Protein AF-A0A7J3ZLD6-F1 (afdb_monomer_lite)

Organism: NCBI:txid683846

Sequence (122 aa):
MRIEDSIKLIDEHIHRFCAVKKKWIEVTDEILDESLGVYPWEREIRQYISLGVINLDKPPGPTSHEVVAWIKKMFQVRKAGHGGTLEPAFTKHERSCFVKAGGEILRLLECYLSHWRRQQAL

Structure (mmCIF, N/CA/C/O backbone):
data_AF-A0A7J3ZLD6-F1
#
_entry.id   AF-A0A7J3ZLD6-F1
#
loop_
_atom_site.group_PDB
_atom_site.id
_atom_site.type_symbol
_atom_site.label_atom_id
_atom_site.label_alt_id
_atom_site.label_comp_id
_atom_site.label_asym_id
_atom_site.label_entity_id
_atom_site.label_seq_id
_atom_site.pdbx_PDB_ins_code
_atom_site.Cartn_x
_atom_site.Cartn_y
_atom_site.Cartn_z
_atom_site.occupancy
_atom_site.B_iso_or_equiv
_atom_site.auth_seq_id
_atom_site.auth_comp_id
_atom_site.auth_asym_id
_atom_site.auth_atom_id
_atom_site.pdbx_PDB_model_num
ATOM 1 N N . MET A 1 1 ? 8.259 -6.477 -19.134 1.00 75.75 1 MET A N 1
ATOM 2 C CA . MET A 1 1 ? 8.062 -5.177 -18.443 1.00 75.75 1 MET A CA 1
ATOM 3 C C . MET A 1 1 ? 9.312 -4.332 -18.633 1.00 75.75 1 MET A C 1
ATOM 5 O O . MET A 1 1 ? 10.387 -4.807 -18.297 1.00 75.75 1 MET A O 1
ATOM 9 N N . ARG A 1 2 ? 9.196 -3.118 -19.175 1.00 81.00 2 ARG A N 1
ATOM 10 C CA . ARG A 1 2 ? 10.334 -2.217 -19.405 1.00 81.00 2 ARG A CA 1
ATOM 11 C C . ARG A 1 2 ? 10.645 -1.356 -18.176 1.00 81.00 2 ARG A C 1
ATOM 13 O O . ARG A 1 2 ? 9.737 -0.933 -17.451 1.00 81.00 2 ARG A O 1
ATOM 20 N N . ILE A 1 3 ? 11.930 -1.089 -17.940 1.00 81.81 3 ILE A N 1
ATOM 21 C CA . ILE A 1 3 ? 12.396 -0.308 -16.782 1.00 81.81 3 ILE A CA 1
ATOM 22 C C . ILE A 1 3 ? 11.968 1.157 -16.920 1.00 81.81 3 ILE A C 1
ATOM 24 O O . ILE A 1 3 ? 11.542 1.775 -15.943 1.00 81.81 3 ILE A O 1
ATOM 28 N N . GLU A 1 4 ? 12.010 1.700 -18.134 1.00 84.62 4 GLU A N 1
ATOM 29 C CA . GLU A 1 4 ? 11.716 3.104 -18.421 1.00 84.62 4 GLU A CA 1
ATOM 30 C C . GLU A 1 4 ? 10.264 3.465 -18.081 1.00 84.62 4 GLU A C 1
ATOM 32 O O . GLU A 1 4 ? 10.003 4.509 -17.481 1.00 84.62 4 GLU A O 1
ATOM 37 N N . ASP A 1 5 ? 9.327 2.563 -18.375 1.00 85.31 5 ASP A N 1
ATOM 38 C CA . ASP A 1 5 ? 7.912 2.718 -18.024 1.00 85.31 5 ASP A CA 1
ATOM 39 C C . ASP A 1 5 ? 7.710 2.753 -16.501 1.00 85.31 5 ASP A C 1
ATOM 41 O O . ASP A 1 5 ? 6.911 3.533 -15.976 1.00 85.31 5 ASP A O 1
ATOM 45 N N . SER A 1 6 ? 8.468 1.927 -15.775 1.00 82.62 6 SER A N 1
ATOM 46 C CA . SER A 1 6 ? 8.419 1.866 -14.311 1.00 82.62 6 SER A CA 1
ATOM 47 C C . SER A 1 6 ? 8.988 3.139 -13.681 1.00 82.62 6 SER A C 1
ATOM 49 O O . SER A 1 6 ? 8.387 3.692 -12.757 1.00 82.62 6 SER A O 1
ATOM 51 N N . ILE A 1 7 ? 10.114 3.637 -14.207 1.00 87.81 7 ILE A N 1
ATOM 52 C CA . ILE A 1 7 ? 10.715 4.914 -13.798 1.00 87.81 7 ILE A CA 1
ATOM 53 C C . ILE A 1 7 ? 9.727 6.057 -14.027 1.00 87.81 7 ILE A C 1
ATOM 55 O O . ILE A 1 7 ? 9.496 6.856 -13.118 1.00 87.81 7 ILE A O 1
ATOM 59 N N . LYS A 1 8 ? 9.092 6.096 -15.203 1.00 88.31 8 LYS A N 1
ATOM 60 C CA . LYS A 1 8 ? 8.105 7.120 -15.546 1.00 88.31 8 LYS A CA 1
ATOM 61 C C . LYS A 1 8 ? 6.937 7.135 -14.561 1.00 88.31 8 LYS A C 1
ATOM 63 O O . LYS A 1 8 ? 6.588 8.205 -14.067 1.00 88.31 8 LYS A O 1
ATOM 68 N N . LEU A 1 9 ? 6.380 5.971 -14.210 1.00 86.31 9 LEU A N 1
ATOM 69 C CA . LEU A 1 9 ? 5.310 5.893 -13.209 1.00 86.31 9 LEU A CA 1
ATOM 70 C C . LEU A 1 9 ? 5.755 6.467 -11.856 1.00 86.31 9 LEU A C 1
ATOM 72 O O . LEU A 1 9 ? 5.025 7.247 -11.239 1.00 86.31 9 LEU A O 1
ATOM 76 N N . ILE A 1 10 ? 6.948 6.095 -11.381 1.00 85.56 10 ILE A N 1
ATOM 77 C CA . ILE A 1 10 ? 7.452 6.567 -10.084 1.00 85.56 10 ILE A CA 1
ATOM 78 C C . ILE A 1 10 ? 7.673 8.083 -10.119 1.00 85.56 10 ILE A C 1
ATOM 80 O O . ILE A 1 10 ? 7.262 8.783 -9.189 1.00 85.56 10 ILE A O 1
ATOM 84 N N . ASP A 1 11 ? 8.265 8.600 -11.192 1.00 88.62 11 ASP A N 1
ATOM 85 C CA . ASP A 1 11 ? 8.540 10.025 -11.344 1.00 88.62 11 ASP A CA 1
ATOM 86 C C . ASP A 1 11 ? 7.247 10.855 -11.428 1.00 88.62 11 ASP A C 1
ATOM 88 O O . ASP A 1 11 ? 7.099 11.870 -10.735 1.00 88.62 11 ASP A O 1
ATOM 92 N N . GLU A 1 12 ? 6.281 10.413 -12.233 1.00 86.69 12 GLU A N 1
ATOM 93 C CA . GLU A 1 12 ? 5.041 11.150 -12.476 1.00 86.69 12 GLU A CA 1
ATOM 94 C C . GLU A 1 12 ? 4.069 11.118 -11.300 1.00 86.69 12 GLU A C 1
ATOM 96 O O . GLU A 1 12 ? 3.318 12.080 -11.122 1.00 86.69 12 GLU A O 1
ATOM 101 N N . HIS A 1 13 ? 4.029 10.027 -10.533 1.00 82.75 13 HIS A N 1
ATOM 102 C CA . HIS A 1 13 ? 3.015 9.842 -9.491 1.00 82.75 13 HIS A CA 1
ATOM 103 C C . HIS A 1 13 ? 3.585 9.994 -8.084 1.00 82.75 13 HIS A C 1
ATOM 105 O O . HIS A 1 13 ? 2.969 10.654 -7.252 1.00 82.75 13 HIS A O 1
ATOM 111 N N . ILE A 1 14 ? 4.762 9.431 -7.801 1.00 81.06 14 ILE A N 1
ATOM 112 C CA . ILE A 1 14 ? 5.321 9.418 -6.442 1.00 81.06 14 ILE A CA 1
ATOM 113 C C . ILE A 1 14 ? 6.218 10.634 -6.221 1.00 81.06 14 ILE A C 1
ATOM 115 O O . ILE A 1 14 ? 5.983 11.424 -5.307 1.00 81.06 14 ILE A O 1
ATOM 119 N N . HIS A 1 15 ? 7.242 10.813 -7.055 1.00 84.25 15 HIS A N 1
ATOM 120 C CA . HIS A 1 15 ? 8.199 11.909 -6.897 1.00 84.25 15 HIS A CA 1
ATOM 121 C C . HIS A 1 15 ? 7.537 13.276 -7.068 1.00 84.25 15 HIS A C 1
ATOM 123 O O . HIS A 1 15 ? 7.769 14.168 -6.248 1.00 84.25 15 HIS A O 1
ATOM 129 N N . ARG A 1 16 ? 6.648 13.412 -8.063 1.00 84.50 16 ARG A N 1
ATOM 130 C CA . ARG A 1 16 ? 5.824 14.613 -8.244 1.00 84.50 16 ARG A CA 1
ATOM 131 C C . ARG A 1 16 ? 4.981 14.924 -7.008 1.00 84.50 16 ARG A C 1
ATOM 133 O O . ARG A 1 16 ? 5.025 16.053 -6.535 1.00 84.5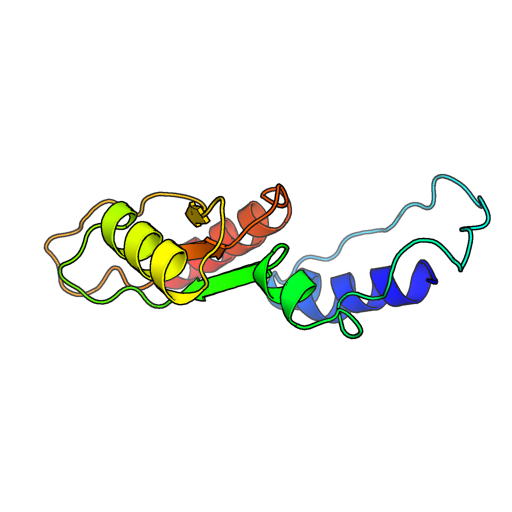0 16 ARG A O 1
ATOM 140 N N . PHE A 1 17 ? 4.253 13.940 -6.474 1.00 79.31 17 PHE A N 1
ATOM 141 C CA . PHE A 1 17 ? 3.411 14.130 -5.289 1.00 79.31 17 PHE A CA 1
ATOM 142 C C . PHE A 1 17 ? 4.232 14.551 -4.066 1.00 79.31 17 PHE A C 1
ATOM 144 O O . PHE A 1 17 ? 3.865 15.480 -3.355 1.00 79.31 17 PHE A O 1
ATOM 151 N N . CYS A 1 18 ? 5.383 13.915 -3.851 1.00 77.00 18 CYS A N 1
ATOM 152 C CA . CYS A 1 18 ? 6.255 14.231 -2.725 1.00 77.00 18 CYS A CA 1
ATOM 153 C C . CYS A 1 18 ? 7.079 15.519 -2.922 1.00 77.00 18 CYS A C 1
ATOM 155 O O . CYS A 1 18 ? 7.803 15.897 -1.999 1.00 77.00 18 CYS A O 1
ATOM 157 N N . ALA A 1 19 ? 7.006 16.164 -4.095 1.00 84.19 19 ALA A N 1
ATOM 158 C CA . ALA A 1 19 ? 7.872 17.269 -4.514 1.00 84.19 19 ALA A CA 1
ATOM 159 C C . ALA A 1 19 ? 9.376 16.949 -4.372 1.00 84.19 19 ALA A C 1
ATOM 161 O O . ALA A 1 19 ? 10.187 17.794 -3.993 1.00 84.19 19 ALA A O 1
ATOM 162 N N . VAL A 1 20 ? 9.760 15.703 -4.666 1.00 80.56 20 VAL A N 1
ATOM 163 C CA . VAL A 1 20 ? 11.148 15.230 -4.590 1.00 80.56 20 VAL A CA 1
ATOM 164 C C . VAL A 1 20 ? 11.670 14.987 -5.998 1.00 80.56 20 VAL A C 1
ATOM 166 O O . VAL A 1 20 ? 10.996 14.364 -6.806 1.00 80.56 20 VAL A O 1
ATOM 169 N N . LYS A 1 21 ? 12.903 15.413 -6.284 1.00 83.81 21 LYS A N 1
ATOM 170 C CA . LYS A 1 21 ? 13.617 15.031 -7.506 1.00 83.81 21 LYS A CA 1
ATOM 171 C C . LYS A 1 21 ? 14.700 14.014 -7.158 1.00 83.81 21 LYS A C 1
ATOM 173 O O . LYS A 1 21 ? 15.559 14.287 -6.319 1.00 83.81 21 LYS A O 1
ATOM 178 N N . LYS A 1 22 ? 14.662 12.839 -7.784 1.00 84.38 22 LYS A N 1
ATOM 179 C CA . LYS A 1 22 ? 15.695 11.804 -7.646 1.00 84.38 22 LYS A CA 1
ATOM 180 C C . LYS A 1 22 ? 16.406 11.599 -8.976 1.00 84.38 22 LYS A C 1
ATOM 182 O O . LYS A 1 22 ? 15.824 11.795 -10.036 1.00 84.38 22 LYS A O 1
ATOM 187 N N . LYS A 1 23 ? 17.685 11.233 -8.898 1.00 89.25 23 LYS A N 1
ATOM 188 C CA . LYS A 1 23 ? 18.466 10.784 -10.049 1.00 89.25 23 LYS A CA 1
ATOM 189 C C . LYS A 1 23 ? 18.477 9.260 -10.032 1.00 89.25 23 LYS A C 1
ATOM 191 O O . LYS A 1 23 ? 18.904 8.676 -9.038 1.00 89.25 23 LYS A O 1
ATOM 196 N N . TRP A 1 24 ? 18.013 8.650 -11.114 1.00 88.50 24 TRP A N 1
ATOM 197 C CA . TRP A 1 24 ? 18.121 7.212 -11.327 1.00 88.50 24 TRP A CA 1
ATOM 198 C C . TRP A 1 24 ? 19.540 6.862 -11.779 1.00 88.50 24 TRP A C 1
ATOM 200 O O . TRP A 1 24 ? 20.165 7.616 -12.528 1.00 88.50 24 TRP A O 1
ATOM 210 N N . ILE A 1 25 ? 20.060 5.750 -11.268 1.00 89.06 25 ILE A N 1
ATOM 211 C CA . ILE A 1 25 ? 21.338 5.169 -11.677 1.00 89.06 25 ILE A CA 1
ATOM 212 C C . ILE A 1 25 ? 21.015 3.745 -12.108 1.00 89.06 25 ILE A C 1
ATOM 214 O O . ILE A 1 25 ? 20.509 2.965 -11.302 1.00 89.06 25 ILE A O 1
ATOM 218 N N . GLU A 1 26 ? 21.257 3.439 -13.376 1.00 83.38 26 GLU A N 1
ATOM 219 C CA . GLU A 1 26 ? 21.142 2.087 -13.907 1.00 83.38 26 GLU A CA 1
ATOM 220 C C . GLU A 1 26 ? 22.372 1.286 -13.481 1.00 83.38 26 GLU A C 1
ATOM 222 O O . GLU A 1 26 ? 23.503 1.758 -13.605 1.00 83.38 26 GLU A O 1
ATOM 227 N N . VAL A 1 27 ? 22.135 0.120 -12.883 1.00 86.81 27 VAL A N 1
ATOM 228 C CA . VAL A 1 27 ? 23.188 -0.708 -12.274 1.00 86.81 27 VAL A CA 1
ATOM 229 C C . VAL A 1 27 ? 23.514 -1.925 -13.144 1.00 86.81 27 VAL A C 1
ATOM 231 O O . VAL A 1 27 ? 24.632 -2.423 -13.078 1.00 86.81 27 VAL A O 1
ATOM 234 N N . THR A 1 28 ? 22.561 -2.391 -13.954 1.00 80.94 28 THR A N 1
ATOM 235 C CA . THR A 1 28 ? 22.697 -3.546 -14.850 1.00 80.94 28 THR A CA 1
ATOM 236 C C . THR A 1 28 ? 21.816 -3.345 -16.080 1.00 80.94 28 THR A C 1
ATOM 238 O O . THR A 1 28 ? 20.732 -2.771 -15.958 1.00 80.94 28 THR A O 1
ATOM 241 N N . ASP A 1 29 ? 22.288 -3.821 -17.228 1.00 79.31 29 ASP A N 1
ATOM 242 C CA . ASP A 1 29 ? 21.595 -3.867 -18.520 1.00 79.31 29 ASP A CA 1
ATOM 243 C C . ASP A 1 29 ? 20.963 -5.250 -18.788 1.00 79.31 29 ASP A C 1
ATOM 245 O O . ASP A 1 29 ? 20.640 -5.601 -19.925 1.00 79.31 29 ASP A O 1
ATOM 249 N N . GLU A 1 30 ? 20.784 -6.054 -17.734 1.00 80.38 30 GLU A N 1
ATOM 250 C CA . GLU A 1 30 ? 20.166 -7.375 -17.810 1.00 80.38 30 GLU A CA 1
ATOM 251 C C . GLU A 1 30 ? 18.781 -7.348 -18.470 1.00 80.38 30 GLU A C 1
ATOM 253 O O . GLU A 1 30 ? 17.878 -6.589 -18.105 1.00 80.38 30 GLU A O 1
ATOM 258 N N . ILE A 1 31 ? 18.603 -8.258 -19.425 1.00 75.50 31 ILE A N 1
ATOM 259 C CA . ILE A 1 31 ? 17.344 -8.444 -20.136 1.00 75.50 31 ILE A CA 1
ATOM 260 C C . ILE A 1 31 ? 16.364 -9.161 -19.206 1.00 75.50 31 ILE A C 1
ATOM 262 O O . ILE A 1 31 ? 16.602 -10.287 -18.767 1.00 75.50 31 ILE A O 1
ATOM 266 N N . LEU A 1 32 ? 15.239 -8.506 -18.926 1.00 77.12 32 LEU A N 1
AT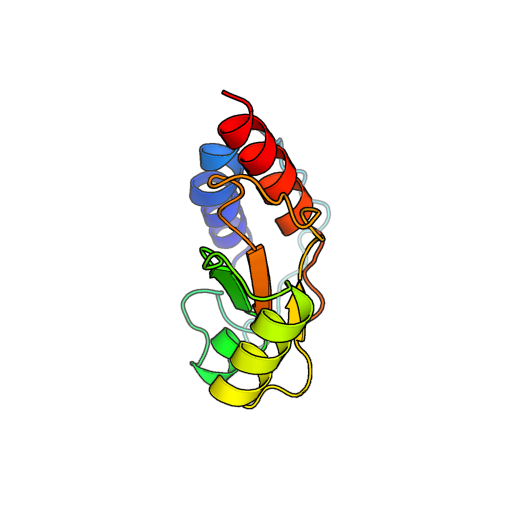OM 267 C CA . LEU A 1 32 ? 14.142 -9.092 -18.165 1.00 77.12 32 LEU A CA 1
ATOM 268 C C . LEU A 1 32 ? 13.412 -10.131 -19.020 1.00 77.12 32 LEU A C 1
ATOM 270 O O . LEU A 1 32 ? 13.002 -9.839 -20.142 1.00 77.12 32 LEU A O 1
ATOM 274 N N . ASP A 1 33 ? 13.190 -11.320 -18.463 1.00 82.25 33 ASP A N 1
ATOM 275 C CA . ASP A 1 33 ? 12.276 -12.299 -19.048 1.00 82.25 33 ASP A CA 1
ATOM 276 C C . ASP A 1 33 ? 10.857 -11.712 -19.060 1.00 82.25 33 ASP A C 1
ATOM 278 O O . ASP A 1 33 ? 10.252 -11.463 -18.013 1.00 82.25 33 ASP A O 1
ATOM 282 N N . GLU A 1 34 ? 10.328 -11.464 -20.258 1.00 79.50 34 GLU A N 1
ATOM 283 C CA . GLU A 1 34 ? 9.013 -10.852 -20.449 1.00 79.50 34 GLU A CA 1
ATOM 284 C C . GLU A 1 34 ? 7.865 -11.709 -19.907 1.00 79.50 34 GLU A C 1
ATOM 286 O O . GLU A 1 34 ? 6.788 -11.174 -19.642 1.00 79.50 34 GLU A O 1
ATOM 291 N N . SER A 1 35 ? 8.092 -13.008 -19.687 1.00 83.00 35 SER A N 1
ATOM 292 C CA . SER A 1 35 ? 7.103 -13.902 -19.083 1.00 83.00 35 SER A CA 1
ATOM 293 C C . SER A 1 35 ? 6.964 -13.726 -17.563 1.00 83.00 35 SER A C 1
ATOM 295 O O . SER A 1 35 ? 6.011 -14.237 -16.965 1.00 83.00 35 SER A O 1
ATOM 297 N N . LEU A 1 36 ? 7.880 -12.990 -16.918 1.00 82.62 36 LEU A N 1
ATOM 298 C CA . LEU A 1 36 ? 7.909 -12.820 -15.468 1.00 82.62 36 LEU A CA 1
ATOM 299 C C . LEU A 1 36 ? 7.252 -11.505 -15.021 1.00 82.62 36 LEU A C 1
ATOM 301 O O . LEU A 1 36 ? 7.822 -10.416 -15.102 1.00 82.62 36 LEU A O 1
ATOM 305 N N . GLY A 1 37 ? 6.066 -11.637 -14.424 1.00 84.44 37 GLY A N 1
ATOM 306 C CA . GLY A 1 37 ? 5.337 -10.535 -13.792 1.00 84.44 37 GLY A CA 1
ATOM 307 C C . GLY A 1 37 ? 4.508 -9.694 -14.766 1.00 84.44 37 GLY A C 1
ATOM 308 O O . GLY A 1 37 ? 4.452 -9.954 -15.959 1.00 84.44 37 GLY A O 1
ATOM 309 N N . VAL A 1 38 ? 3.816 -8.687 -14.226 1.00 87.75 38 VAL A N 1
ATOM 310 C CA . VAL A 1 38 ? 2.949 -7.771 -14.988 1.00 87.75 38 VAL A CA 1
ATOM 311 C C . VAL A 1 38 ? 3.088 -6.350 -14.460 1.00 87.75 38 VAL A C 1
ATOM 313 O O . VAL A 1 38 ? 3.430 -6.142 -13.283 1.00 87.75 38 VAL A O 1
ATOM 316 N N . TYR A 1 39 ? 2.787 -5.368 -15.309 1.00 86.12 39 TYR A N 1
ATOM 317 C CA . TYR A 1 39 ? 2.770 -3.974 -14.890 1.00 86.12 39 TYR A CA 1
ATOM 318 C C . TYR A 1 39 ? 1.765 -3.755 -13.747 1.00 86.12 39 TYR A C 1
ATOM 320 O O . TYR A 1 39 ? 0.724 -4.415 -13.694 1.00 86.12 39 TYR A O 1
ATOM 328 N N . PRO A 1 40 ? 2.023 -2.812 -12.817 1.00 85.56 40 PRO A N 1
ATOM 329 C CA . PRO A 1 40 ? 1.116 -2.557 -11.703 1.00 85.56 40 PRO A CA 1
ATOM 330 C C . PRO A 1 40 ? -0.328 -2.253 -12.115 1.00 85.56 40 PRO A C 1
ATOM 332 O O . PRO A 1 40 ? -1.229 -2.611 -11.366 1.00 85.56 40 PRO A O 1
ATOM 335 N N . TRP A 1 41 ? -0.553 -1.614 -13.268 1.00 87.12 41 TRP A N 1
ATOM 336 C CA . TRP A 1 41 ? -1.878 -1.264 -13.809 1.00 87.12 41 TRP A CA 1
ATOM 337 C C . TRP A 1 41 ? -2.548 -2.386 -14.632 1.00 87.12 41 TRP A C 1
ATOM 339 O O . TRP A 1 41 ? -3.688 -2.229 -15.052 1.00 87.12 41 TRP A O 1
ATOM 349 N N . GLU A 1 42 ? -1.869 -3.517 -14.832 1.00 90.44 42 GLU A N 1
ATOM 350 C CA . GLU A 1 42 ? -2.379 -4.681 -15.580 1.00 90.44 42 GLU A CA 1
ATOM 351 C C . GLU A 1 42 ? -2.627 -5.897 -14.677 1.00 90.44 42 GLU A C 1
ATOM 353 O O . GLU A 1 42 ? -2.881 -7.002 -15.147 1.00 90.44 42 GLU A O 1
ATOM 358 N N . ARG A 1 43 ? -2.515 -5.722 -13.357 1.00 90.50 43 ARG A N 1
AT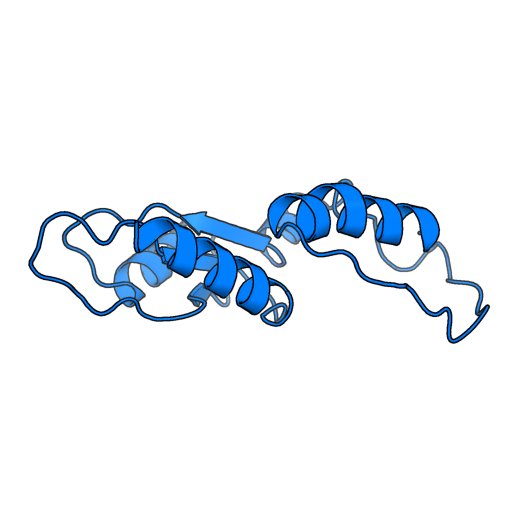OM 359 C CA . ARG A 1 43 ? -2.702 -6.811 -12.396 1.00 90.50 43 ARG A CA 1
ATOM 360 C C . ARG A 1 43 ? -4.147 -7.285 -12.383 1.00 90.50 43 ARG A C 1
ATOM 362 O O . ARG A 1 43 ? -5.086 -6.500 -12.449 1.00 90.50 43 ARG A O 1
ATOM 369 N N . GLU A 1 44 ? -4.330 -8.575 -12.150 1.00 93.25 44 GLU A N 1
ATOM 370 C CA . GLU A 1 44 ? -5.653 -9.109 -11.843 1.00 93.25 44 GLU A CA 1
ATOM 371 C C . GLU A 1 44 ? -6.168 -8.555 -10.508 1.00 93.25 44 GLU A C 1
ATOM 373 O O . GLU A 1 44 ? -5.398 -8.280 -9.580 1.00 93.25 44 GLU A O 1
ATOM 378 N N . ILE A 1 45 ? -7.490 -8.468 -10.341 1.00 91.31 45 ILE A N 1
ATOM 379 C CA . ILE A 1 45 ? -8.102 -7.901 -9.123 1.00 91.31 45 ILE A CA 1
ATOM 380 C C . ILE A 1 45 ? -7.619 -8.578 -7.831 1.00 91.31 45 ILE A C 1
ATOM 382 O O . ILE A 1 45 ? -7.389 -7.928 -6.810 1.00 91.31 45 ILE A O 1
ATOM 386 N N . ARG A 1 46 ? -7.374 -9.893 -7.875 1.00 89.12 46 ARG A N 1
ATOM 387 C CA . ARG A 1 46 ? -6.830 -10.648 -6.734 1.00 89.12 46 ARG A CA 1
ATOM 388 C C . ARG A 1 46 ? -5.403 -10.219 -6.383 1.00 89.12 46 ARG A C 1
ATOM 390 O O . ARG A 1 46 ? -5.036 -10.189 -5.2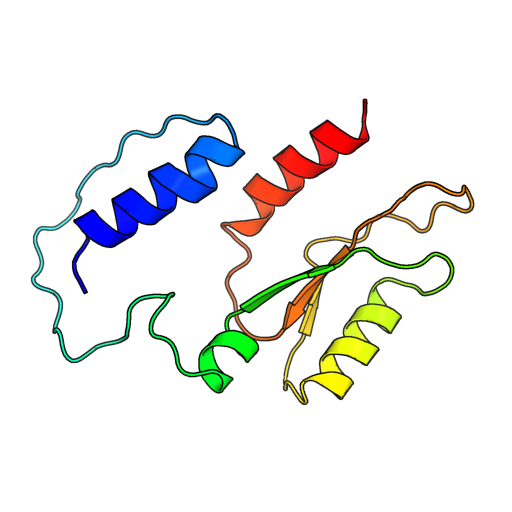07 1.00 89.12 46 ARG A O 1
ATOM 397 N N . GLN A 1 47 ? -4.597 -9.872 -7.381 1.00 87.69 47 GLN A N 1
ATOM 398 C CA . GLN A 1 47 ? -3.243 -9.361 -7.178 1.00 87.69 47 GLN A CA 1
ATOM 399 C C . GLN A 1 47 ? -3.275 -7.922 -6.658 1.00 87.69 47 GLN A C 1
ATOM 401 O O . GLN A 1 47 ? -2.508 -7.600 -5.753 1.00 87.69 47 GLN A O 1
ATOM 406 N N . TYR A 1 48 ? -4.208 -7.088 -7.129 1.00 87.69 48 TYR A N 1
ATOM 407 C CA . TYR A 1 48 ? -4.430 -5.761 -6.544 1.00 87.69 48 TYR A CA 1
ATOM 408 C C . TYR A 1 48 ? -4.749 -5.825 -5.058 1.00 87.69 48 TYR A C 1
ATOM 410 O O . TYR A 1 48 ? -4.136 -5.115 -4.268 1.00 87.69 48 TYR A O 1
ATOM 418 N N . ILE A 1 49 ? -5.674 -6.700 -4.669 1.00 86.81 49 ILE A N 1
ATOM 419 C CA . ILE A 1 49 ? -6.089 -6.836 -3.270 1.00 86.81 49 ILE A CA 1
ATOM 420 C C . ILE A 1 49 ? -4.965 -7.415 -2.402 1.00 86.81 49 ILE A C 1
ATOM 422 O O . ILE A 1 49 ? -4.863 -7.070 -1.232 1.00 86.81 49 ILE A O 1
ATOM 426 N N . SER A 1 50 ? -4.133 -8.310 -2.944 1.00 84.62 50 SER A N 1
ATOM 427 C CA . SER A 1 50 ? -3.094 -9.002 -2.166 1.00 84.62 50 SER A CA 1
ATOM 428 C C . SER A 1 50 ? -1.744 -8.281 -2.109 1.00 84.62 50 SER A C 1
ATOM 430 O O . SER A 1 50 ? -0.931 -8.615 -1.247 1.00 84.62 50 SER A O 1
ATOM 432 N N . LEU A 1 51 ? -1.494 -7.319 -2.999 1.00 84.00 51 LEU A N 1
ATOM 433 C CA . LEU A 1 51 ? -0.262 -6.517 -3.052 1.00 84.00 51 LEU A CA 1
ATOM 434 C C . LEU A 1 51 ? -0.533 -5.015 -2.858 1.00 84.00 51 LEU A C 1
ATOM 436 O O . LEU A 1 51 ? 0.356 -4.190 -3.078 1.00 84.00 51 LEU A O 1
ATOM 440 N N . GLY A 1 52 ? -1.769 -4.663 -2.508 1.00 81.88 52 GLY A N 1
ATOM 441 C CA . GLY A 1 52 ? -2.281 -3.303 -2.524 1.00 81.88 52 GLY A CA 1
ATOM 442 C C . GLY A 1 52 ? -2.093 -2.538 -1.220 1.00 81.88 52 GLY A C 1
ATOM 443 O O . GLY A 1 52 ? -1.808 -3.072 -0.146 1.00 81.88 52 GLY A O 1
ATOM 444 N N . VAL A 1 53 ? -2.305 -1.232 -1.328 1.00 82.62 53 VAL A N 1
ATOM 445 C CA . VAL A 1 53 ? -2.312 -0.293 -0.210 1.00 82.62 53 VAL A CA 1
ATOM 446 C C . VAL A 1 53 ? -3.589 0.525 -0.300 1.00 82.62 53 VAL A C 1
ATOM 448 O O . VAL A 1 53 ? -3.924 1.023 -1.372 1.00 82.62 53 VAL A O 1
ATOM 451 N N . ILE A 1 54 ? -4.283 0.681 0.824 1.00 80.25 54 ILE A N 1
ATOM 452 C CA . ILE A 1 54 ? -5.495 1.487 0.925 1.00 80.25 54 ILE A CA 1
ATOM 453 C C . ILE A 1 54 ? -5.168 2.719 1.771 1.00 80.25 54 ILE A C 1
ATOM 455 O O . ILE A 1 54 ? -4.847 2.620 2.958 1.00 80.25 54 ILE A O 1
ATOM 459 N N . ASN A 1 55 ? -5.247 3.893 1.147 1.00 78.31 55 ASN A N 1
ATOM 460 C CA . ASN A 1 55 ? -5.291 5.160 1.868 1.00 78.31 55 ASN A CA 1
ATOM 461 C C . ASN A 1 55 ? -6.711 5.336 2.416 1.00 78.31 55 ASN A C 1
ATOM 463 O O . ASN A 1 55 ? -7.617 5.697 1.667 1.00 78.31 55 ASN A O 1
ATOM 467 N N . LEU A 1 56 ? -6.916 4.988 3.683 1.00 74.12 56 LEU A N 1
ATOM 468 C CA . LEU A 1 56 ? -8.235 4.964 4.296 1.00 74.12 56 LEU A CA 1
ATOM 469 C C . LEU A 1 56 ? -8.397 6.148 5.249 1.00 74.12 56 LEU A C 1
ATOM 471 O O . LEU A 1 56 ? -7.662 6.275 6.226 1.00 74.12 56 LEU A O 1
ATOM 475 N N . ASP A 1 57 ? -9.437 6.947 5.028 1.00 76.38 57 ASP A N 1
ATOM 476 C CA . ASP A 1 57 ? -9.874 7.919 6.023 1.00 76.38 57 ASP A CA 1
ATOM 477 C C . ASP A 1 57 ? -10.552 7.193 7.197 1.00 76.38 57 ASP A C 1
ATOM 479 O O . ASP A 1 57 ? -11.604 6.565 7.047 1.00 76.38 57 ASP A O 1
ATOM 483 N N . LYS A 1 58 ? -9.902 7.204 8.364 1.00 72.12 58 LYS A N 1
ATOM 484 C CA . LYS A 1 58 ? -10.364 6.450 9.531 1.00 72.12 58 LYS A CA 1
ATOM 485 C C . LYS A 1 58 ? -11.509 7.219 10.203 1.00 72.12 58 LYS A C 1
ATOM 487 O O . LYS A 1 58 ? -11.285 8.361 10.605 1.00 72.12 58 LYS A O 1
ATOM 492 N N . PRO A 1 59 ? -12.691 6.613 10.424 1.00 71.06 59 PRO A N 1
ATOM 493 C CA . PRO A 1 59 ? -13.747 7.283 11.171 1.00 71.06 59 PRO A CA 1
ATOM 494 C C . PRO A 1 59 ? -13.346 7.478 12.648 1.00 71.06 59 PRO A C 1
ATOM 496 O O . PRO A 1 59 ? -12.543 6.700 13.182 1.00 71.06 59 PRO A O 1
ATOM 499 N N . PRO A 1 60 ? -13.911 8.486 13.338 1.00 73.75 60 PRO A N 1
ATOM 500 C CA . PRO A 1 60 ? -13.737 8.644 14.779 1.00 73.75 60 PRO A CA 1
ATOM 501 C C . PRO A 1 60 ? -14.395 7.480 15.535 1.00 73.75 60 PRO A C 1
ATOM 503 O O . PRO A 1 60 ? -15.461 7.006 15.146 1.00 73.75 60 PRO A O 1
ATOM 506 N N . GLY A 1 61 ? -13.771 7.028 16.627 1.00 80.94 61 GLY A N 1
ATOM 507 C CA . GLY A 1 61 ? -14.276 5.928 17.458 1.00 80.94 61 GLY A CA 1
ATOM 508 C C . GLY A 1 61 ? -13.371 4.691 17.462 1.00 80.94 61 GLY A C 1
ATOM 509 O O . GLY A 1 61 ? -12.725 4.448 18.479 1.00 80.94 61 GLY A O 1
ATOM 510 N N . PRO A 1 62 ? -13.288 3.910 16.367 1.00 81.31 62 PRO A N 1
ATOM 511 C CA . PRO A 1 62 ? -12.544 2.655 16.363 1.00 81.31 62 PRO A CA 1
ATOM 512 C C . PRO A 1 62 ? -11.024 2.863 16.390 1.00 81.31 62 PRO A C 1
ATOM 514 O O . PRO A 1 62 ? -10.464 3.811 15.821 1.00 81.31 62 PRO A O 1
ATOM 517 N N . THR A 1 63 ? -10.327 1.925 17.020 1.00 81.12 63 THR A N 1
ATOM 518 C CA . THR A 1 63 ? -8.867 1.811 17.000 1.00 81.12 63 THR A CA 1
ATOM 519 C C . THR A 1 63 ? -8.367 1.403 15.610 1.00 81.12 63 THR A C 1
ATOM 521 O O . THR A 1 63 ? -9.075 0.783 14.814 1.00 81.12 63 THR A O 1
ATOM 524 N N . SER A 1 64 ? -7.106 1.711 15.299 1.00 75.44 64 SER A N 1
ATOM 525 C CA . SER A 1 64 ? -6.491 1.309 14.023 1.00 75.44 64 SER A CA 1
ATOM 526 C C . SER A 1 64 ? -6.473 -0.215 13.839 1.00 75.44 64 SER A C 1
ATOM 528 O O . SER A 1 64 ? -6.655 -0.703 12.727 1.00 75.44 64 SER A O 1
ATOM 530 N N . HIS A 1 65 ? -6.325 -0.977 14.928 1.00 80.19 65 HIS A N 1
ATOM 531 C CA . HIS A 1 65 ? -6.379 -2.440 14.899 1.00 80.19 65 HIS A CA 1
ATOM 532 C C . HIS A 1 65 ? -7.775 -2.965 14.538 1.00 80.19 65 HIS A C 1
ATOM 534 O O . HIS A 1 65 ? -7.880 -3.899 13.741 1.00 80.19 65 HIS A O 1
ATOM 540 N N . GLU A 1 66 ? -8.842 -2.354 15.061 1.00 85.12 66 GLU A N 1
ATOM 541 C CA . GLU A 1 66 ? -10.222 -2.723 14.712 1.00 85.12 66 GLU A CA 1
ATOM 542 C C . GLU A 1 66 ? -10.518 -2.461 13.236 1.00 85.12 66 GLU A C 1
ATOM 544 O O . GLU A 1 66 ? -11.038 -3.332 12.539 1.00 85.12 66 GLU A O 1
ATOM 549 N N . VAL A 1 67 ? -10.108 -1.300 12.727 1.00 83.75 67 VAL A N 1
ATOM 550 C CA . VAL A 1 67 ? -10.295 -0.944 11.315 1.00 83.75 67 VAL A CA 1
ATOM 551 C C . VAL A 1 67 ? -9.528 -1.893 10.388 1.00 83.75 67 VAL A C 1
ATOM 553 O O . VAL A 1 67 ? -10.070 -2.361 9.383 1.00 83.75 67 VAL A O 1
ATOM 556 N N . VAL A 1 68 ? -8.293 -2.258 10.745 1.00 84.25 68 VAL A N 1
ATOM 557 C CA . VAL A 1 68 ? -7.527 -3.286 10.021 1.00 84.25 68 VAL A CA 1
ATOM 558 C C . VAL A 1 68 ? -8.242 -4.640 10.059 1.00 84.25 68 VAL A C 1
ATOM 560 O O . VAL A 1 68 ? -8.296 -5.325 9.035 1.00 84.25 68 VAL A O 1
ATOM 563 N N . ALA A 1 69 ? -8.816 -5.032 11.201 1.00 87.44 69 ALA A N 1
ATOM 564 C CA . ALA A 1 69 ? -9.566 -6.282 11.323 1.00 87.44 69 ALA A CA 1
ATOM 565 C C . ALA A 1 69 ? -10.815 -6.295 10.424 1.00 87.44 69 ALA A C 1
ATOM 567 O O . ALA A 1 69 ? -11.096 -7.314 9.784 1.00 87.44 69 ALA A O 1
ATOM 568 N N . TRP A 1 70 ? -11.525 -5.169 10.310 1.00 89.94 70 TRP A N 1
ATOM 569 C CA . TRP A 1 70 ? -12.663 -5.031 9.396 1.00 89.94 70 TRP A CA 1
ATOM 570 C C . TRP A 1 70 ? -12.243 -5.183 7.939 1.00 89.94 70 TRP A C 1
ATOM 572 O O . TRP A 1 70 ? -12.820 -6.004 7.230 1.00 89.94 70 TRP A O 1
ATOM 582 N N . ILE A 1 71 ? -11.195 -4.480 7.508 1.00 87.00 71 ILE A N 1
ATOM 583 C CA . ILE A 1 71 ? -10.689 -4.568 6.129 1.00 87.00 71 ILE A CA 1
ATOM 584 C C . ILE A 1 71 ? -10.203 -5.982 5.814 1.00 87.00 71 ILE A C 1
ATOM 586 O O . ILE A 1 71 ? -10.526 -6.530 4.758 1.00 87.00 71 ILE A O 1
ATOM 590 N N . LYS A 1 72 ? -9.496 -6.619 6.755 1.00 86.88 72 LYS A N 1
ATOM 591 C CA . LYS A 1 72 ? -9.072 -8.016 6.620 1.00 86.88 72 LYS A CA 1
ATOM 592 C C . LYS A 1 72 ? -10.263 -8.942 6.356 1.00 86.88 72 LYS A C 1
ATOM 594 O O . LYS A 1 72 ? -10.177 -9.803 5.482 1.00 86.88 72 LYS A O 1
ATOM 599 N N . LYS A 1 73 ? -11.364 -8.750 7.092 1.00 90.94 73 LYS A N 1
ATOM 600 C CA . LYS A 1 73 ? -12.601 -9.531 6.947 1.00 90.94 73 LYS A CA 1
ATOM 601 C C . LYS A 1 73 ? -13.338 -9.215 5.640 1.00 90.94 73 LYS A C 1
ATOM 603 O O . LYS A 1 73 ? -13.764 -10.147 4.968 1.00 90.94 73 LYS A O 1
ATOM 608 N N . MET A 1 74 ? -13.452 -7.939 5.264 1.00 90.75 74 MET A N 1
ATOM 609 C CA . MET A 1 74 ? -14.144 -7.485 4.046 1.00 90.75 74 MET A CA 1
ATOM 610 C C . MET A 1 74 ? -13.499 -8.042 2.774 1.00 90.75 74 MET A C 1
ATOM 612 O O . MET A 1 74 ? -14.193 -8.587 1.922 1.00 90.75 74 MET A O 1
ATOM 616 N N . PHE A 1 75 ? -12.171 -7.955 2.669 1.00 86.88 75 PHE A N 1
ATOM 617 C CA . PHE A 1 75 ? -11.430 -8.424 1.493 1.00 86.88 75 PHE A CA 1
ATOM 618 C C . PHE A 1 75 ? -10.961 -9.880 1.599 1.00 86.88 75 PHE A C 1
ATOM 620 O O . PHE A 1 75 ? -10.303 -10.378 0.689 1.00 86.88 75 PHE A O 1
ATOM 627 N N . GLN A 1 76 ? -11.280 -10.563 2.705 1.00 88.44 76 GLN A N 1
ATOM 628 C CA . GLN A 1 76 ? -10.920 -11.963 2.965 1.00 88.44 76 GLN A CA 1
ATOM 629 C C . GLN A 1 76 ? -9.420 -12.247 2.772 1.00 88.44 76 GLN A C 1
ATOM 631 O O . GLN A 1 76 ? -9.011 -13.295 2.270 1.00 88.44 76 GLN A O 1
ATOM 636 N N . VAL A 1 77 ? -8.571 -11.299 3.177 1.00 86.81 77 VAL A N 1
ATOM 637 C CA . VAL A 1 77 ? -7.117 -11.412 3.011 1.00 86.81 77 VAL A CA 1
ATOM 638 C C . VAL A 1 77 ? -6.470 -12.114 4.202 1.00 86.81 77 VAL A C 1
ATOM 640 O O . VAL A 1 77 ? -6.827 -11.911 5.363 1.00 86.81 77 VAL A O 1
ATOM 643 N N . ARG A 1 78 ? -5.436 -12.918 3.932 1.00 85.88 78 ARG A N 1
ATOM 644 C CA . ARG A 1 78 ? -4.711 -13.671 4.973 1.00 85.88 78 ARG A CA 1
ATOM 645 C C . ARG A 1 78 ? -4.000 -12.758 5.978 1.00 85.88 78 ARG A C 1
ATOM 647 O O . ARG A 1 78 ? -3.969 -13.052 7.175 1.00 85.88 78 ARG A O 1
ATOM 654 N N . LYS A 1 79 ? -3.442 -11.641 5.503 1.00 84.38 79 LYS A N 1
ATOM 655 C CA . LYS A 1 79 ? -2.670 -10.675 6.296 1.00 84.38 79 LYS A CA 1
ATOM 656 C C . LYS A 1 79 ? -3.085 -9.253 5.926 1.00 84.38 79 LYS A C 1
ATOM 658 O O . LYS A 1 79 ? -3.173 -8.925 4.747 1.00 84.38 79 LYS A O 1
ATOM 663 N N . ALA A 1 80 ? -3.296 -8.427 6.942 1.00 84.38 80 ALA A N 1
ATOM 664 C CA . ALA A 1 80 ? -3.462 -6.988 6.818 1.00 84.38 80 ALA A CA 1
ATOM 665 C C . ALA A 1 80 ? -2.725 -6.310 7.979 1.00 84.38 80 ALA A C 1
ATOM 667 O O . ALA A 1 80 ? -2.521 -6.933 9.024 1.00 84.38 80 ALA A O 1
ATOM 668 N N . GLY A 1 81 ? -2.300 -5.070 7.782 1.00 80.25 81 GLY A N 1
ATOM 669 C CA . GLY A 1 81 ? -1.610 -4.268 8.793 1.00 80.25 81 GLY A CA 1
ATOM 670 C C . GLY A 1 81 ? -1.769 -2.784 8.496 1.00 80.25 81 GLY A C 1
ATOM 671 O O . GLY A 1 81 ? -2.310 -2.425 7.455 1.00 80.25 81 GLY A O 1
ATOM 672 N N . HIS A 1 82 ? -1.294 -1.917 9.382 1.00 75.19 82 HIS A N 1
ATOM 673 C CA . HIS A 1 82 ? -1.278 -0.473 9.144 1.00 75.19 82 HIS A CA 1
ATOM 674 C C . HIS A 1 82 ? 0.160 0.059 9.197 1.00 75.19 82 HIS A C 1
ATOM 676 O O . HIS A 1 82 ? 1.012 -0.502 9.884 1.00 75.19 82 HIS A O 1
ATOM 682 N N . GLY A 1 83 ? 0.448 1.126 8.445 1.00 65.75 83 GLY A N 1
ATOM 683 C CA . GLY A 1 83 ? 1.801 1.698 8.300 1.00 65.75 83 GLY A CA 1
ATOM 684 C C . GLY A 1 83 ? 2.290 2.545 9.486 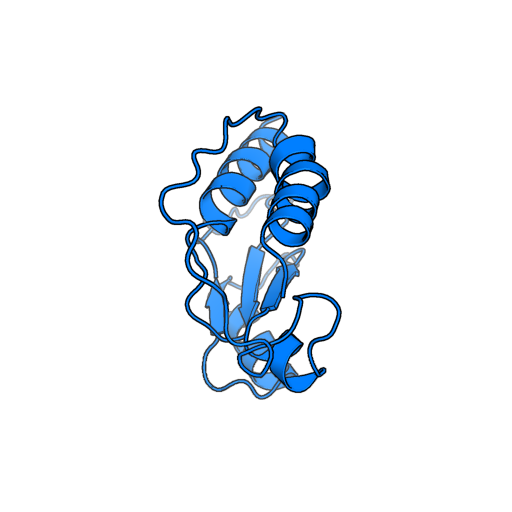1.00 65.75 83 GLY A C 1
ATOM 685 O O . GLY A 1 83 ? 3.267 3.273 9.357 1.00 65.75 83 GLY A O 1
ATOM 686 N N . GLY A 1 84 ? 1.591 2.499 10.621 1.00 56.88 84 GLY A N 1
ATOM 687 C CA . GLY A 1 84 ? 1.851 3.309 11.814 1.00 56.88 84 GLY A CA 1
ATOM 688 C C . GLY A 1 84 ? 0.561 3.640 12.567 1.00 56.88 84 GLY A C 1
ATOM 689 O O . GLY A 1 84 ? -0.493 3.795 11.950 1.00 56.88 84 GLY A O 1
ATOM 690 N N . THR A 1 85 ? 0.617 3.677 13.897 1.00 45.97 85 THR A N 1
ATOM 691 C CA . THR A 1 85 ? -0.495 4.129 14.749 1.00 45.97 85 THR A CA 1
ATOM 692 C C . THR A 1 85 ? -0.408 5.649 14.842 1.00 45.97 85 THR A C 1
ATOM 694 O O . THR A 1 85 ? 0.610 6.164 15.290 1.00 45.97 85 THR A O 1
ATOM 697 N N . LEU A 1 86 ? -1.429 6.377 14.389 1.00 48.91 86 LEU A N 1
ATOM 698 C CA . LEU A 1 86 ? -1.699 7.687 14.981 1.00 48.91 86 LEU A CA 1
ATOM 699 C C . LEU A 1 86 ? -2.368 7.372 16.323 1.00 48.91 86 LEU A C 1
ATOM 701 O O . LEU A 1 86 ? -3.313 6.574 16.342 1.00 48.91 86 LEU A O 1
ATOM 705 N N . GLU A 1 87 ? -1.785 7.853 17.424 1.00 41.00 87 GLU A N 1
ATOM 706 C CA . GLU A 1 87 ? -2.346 7.720 18.776 1.00 41.00 87 GLU A CA 1
ATOM 707 C C . GLU A 1 87 ? -3.844 8.073 18.749 1.00 41.00 87 GLU A C 1
ATOM 709 O O . GLU A 1 87 ? -4.264 8.893 17.942 1.00 41.00 87 GLU A O 1
ATOM 714 N N . PRO A 1 88 ? -4.706 7.452 19.563 1.00 40.38 88 PRO A N 1
ATOM 715 C CA . PRO A 1 88 ? -6.098 7.866 19.626 1.00 40.38 88 PRO A CA 1
ATOM 716 C C . PRO A 1 88 ? -6.197 9.257 20.274 1.00 40.38 88 PRO A C 1
ATOM 718 O O . PRO A 1 88 ? -6.333 9.368 21.492 1.00 40.38 88 PRO A O 1
ATOM 721 N N . ALA A 1 89 ? -6.167 10.337 19.488 1.00 41.00 89 ALA A N 1
ATOM 722 C CA . ALA A 1 89 ? -6.570 11.635 20.012 1.00 41.00 89 ALA A CA 1
ATOM 723 C C . ALA A 1 89 ? -8.081 11.635 20.302 1.00 41.00 89 ALA A C 1
ATOM 725 O O . ALA A 1 89 ? -8.918 11.405 19.428 1.00 41.00 89 ALA A O 1
ATOM 726 N N . PHE A 1 90 ? -8.443 11.961 21.545 1.00 42.31 90 PHE A N 1
ATOM 727 C CA . PHE A 1 90 ? -9.821 12.241 21.980 1.00 42.31 90 PHE A CA 1
ATOM 728 C C . PHE A 1 90 ? -10.417 13.510 21.331 1.00 42.31 90 PHE A C 1
ATOM 730 O O . PHE A 1 90 ? -11.566 13.873 21.592 1.00 42.31 90 PHE A O 1
ATOM 737 N N . THR A 1 91 ? -9.653 14.209 20.488 1.00 39.12 91 THR A N 1
ATOM 738 C CA . THR A 1 91 ? -10.050 15.445 19.818 1.00 39.12 91 THR A CA 1
ATOM 739 C C . THR A 1 91 ? -10.331 15.200 18.332 1.00 39.12 91 THR A C 1
ATOM 741 O O . THR A 1 91 ? -9.713 14.383 17.662 1.00 39.12 91 THR A O 1
ATOM 744 N N . LYS A 1 92 ? -11.339 15.909 17.819 1.00 40.88 92 LYS A N 1
ATOM 745 C CA . LYS A 1 92 ? -12.141 15.630 16.610 1.00 40.88 92 LYS A CA 1
ATOM 746 C C . LYS A 1 92 ? -11.409 15.618 15.239 1.00 40.88 92 LYS A C 1
ATOM 748 O O . LYS A 1 92 ? -12.082 15.738 14.212 1.00 40.88 92 LYS A O 1
ATOM 753 N N . HIS A 1 93 ? -10.078 15.509 15.174 1.00 40.22 93 HIS A N 1
ATOM 754 C CA . HIS A 1 93 ? -9.324 15.837 13.952 1.00 40.22 93 HIS A CA 1
ATOM 755 C C . HIS A 1 93 ? -8.180 14.909 13.512 1.00 40.22 93 HIS A C 1
ATOM 757 O O . HIS A 1 93 ? -7.575 15.211 12.492 1.00 40.22 93 HIS A O 1
ATOM 763 N N . GLU A 1 94 ? -7.926 13.750 14.120 1.00 44.12 94 GLU A N 1
ATOM 764 C CA . GLU A 1 94 ? -6.902 12.839 13.568 1.00 44.12 94 GLU A CA 1
ATOM 765 C C . GLU A 1 94 ? -7.493 11.864 12.537 1.00 44.12 94 GLU A C 1
ATOM 767 O O . GLU A 1 94 ? -7.952 10.762 12.852 1.00 44.12 94 GLU A O 1
ATOM 772 N N . ARG A 1 95 ? -7.522 12.321 11.2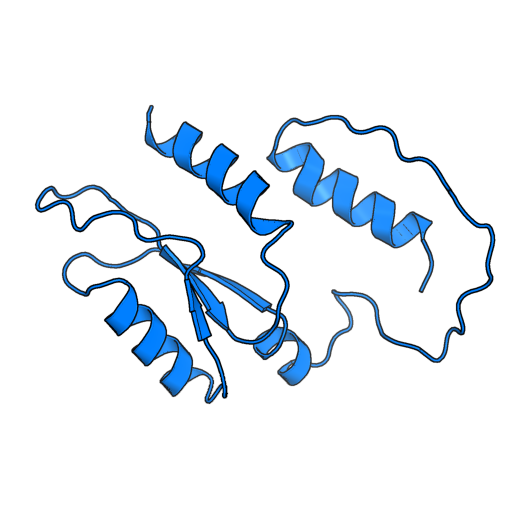79 1.00 52.78 95 ARG A N 1
ATOM 773 C CA . ARG A 1 95 ? -8.201 11.680 10.142 1.00 52.78 95 ARG A CA 1
ATOM 774 C C . ARG A 1 95 ? -7.197 11.160 9.115 1.00 52.78 95 ARG A C 1
ATOM 776 O O . ARG A 1 95 ? -6.784 11.902 8.231 1.00 52.78 95 ARG A O 1
ATOM 783 N N . SER A 1 96 ? -6.772 9.905 9.276 1.00 49.56 96 SER A N 1
ATOM 784 C CA . SER A 1 96 ? -6.477 8.920 8.210 1.00 49.56 96 SER A CA 1
ATOM 785 C C . SER A 1 96 ? -5.585 7.802 8.758 1.00 49.56 96 SER A C 1
ATOM 787 O O . SER A 1 96 ? -4.574 8.051 9.415 1.00 49.56 96 SER A O 1
ATOM 789 N N . CYS A 1 97 ? -5.943 6.549 8.486 1.00 51.16 97 CYS A N 1
ATOM 790 C CA . CYS A 1 97 ? -5.141 5.375 8.812 1.00 51.16 97 CYS A CA 1
ATOM 791 C C . CYS A 1 97 ? -4.846 4.626 7.516 1.00 51.16 97 CYS A C 1
ATOM 793 O O . CYS A 1 97 ? -5.751 4.119 6.870 1.00 51.16 97 CYS A O 1
ATOM 795 N N . PHE A 1 98 ? -3.580 4.501 7.131 1.00 52.28 98 PHE A N 1
ATOM 796 C CA . PHE A 1 98 ? -3.232 3.684 5.971 1.00 52.28 98 PHE A CA 1
ATOM 797 C C . PHE A 1 98 ? -3.364 2.213 6.330 1.00 52.28 98 PHE A C 1
ATOM 799 O O . PHE A 1 98 ? -2.619 1.711 7.179 1.00 52.28 98 PHE A O 1
ATOM 806 N N . VAL A 1 99 ? -4.279 1.521 5.656 1.00 54.59 99 VAL A N 1
ATOM 807 C CA . VAL A 1 99 ? -4.462 0.085 5.823 1.00 54.59 99 VAL A CA 1
ATOM 808 C C . VAL A 1 99 ? -3.882 -0.635 4.623 1.00 54.59 99 VAL A C 1
ATOM 810 O O . VAL A 1 99 ? -4.208 -0.389 3.466 1.00 54.59 99 VAL A O 1
ATOM 813 N N . LYS A 1 100 ? -2.988 -1.562 4.917 1.00 59.47 100 LYS A N 1
ATOM 814 C CA . LYS A 1 100 ? -2.364 -2.438 3.949 1.00 59.47 100 LYS A CA 1
ATOM 815 C C . LYS A 1 100 ? -3.091 -3.773 3.957 1.00 59.47 100 LYS A C 1
ATOM 817 O O . LYS A 1 100 ? -3.099 -4.465 4.977 1.00 59.47 100 LYS A O 1
ATOM 822 N N . ALA A 1 101 ? -3.663 -4.139 2.818 1.00 52.34 101 ALA A N 1
ATOM 823 C CA . ALA A 1 101 ? -4.244 -5.452 2.586 1.00 52.34 101 ALA A CA 1
ATOM 824 C C . ALA A 1 101 ? -3.241 -6.273 1.760 1.00 52.34 101 ALA A C 1
ATOM 826 O O . ALA A 1 101 ? -2.998 -5.972 0.601 1.00 52.34 101 ALA A O 1
ATOM 827 N N . GLY A 1 102 ? -2.620 -7.278 2.388 1.00 50.84 102 GLY A N 1
ATOM 828 C CA . GLY A 1 102 ? -1.661 -8.178 1.742 1.00 50.84 102 GLY A CA 1
ATOM 829 C C . GLY A 1 102 ? -0.290 -7.567 1.370 1.00 50.84 102 GLY A C 1
ATOM 830 O O . GLY A 1 102 ? -0.154 -6.412 0.987 1.00 50.84 102 GLY A O 1
ATOM 831 N N . GLY A 1 103 ? 0.777 -8.361 1.512 1.00 47.66 103 GLY A N 1
ATOM 832 C CA . GLY A 1 103 ? 2.111 -8.059 0.959 1.00 47.66 103 GLY A CA 1
ATOM 833 C C . GLY A 1 103 ? 3.134 -7.382 1.891 1.00 47.66 103 GLY A C 1
ATOM 834 O O . GLY A 1 103 ? 2.838 -7.004 3.024 1.00 47.66 103 GLY A O 1
ATOM 835 N N . GLU A 1 104 ? 4.376 -7.226 1.409 1.00 43.50 104 GLU A N 1
ATOM 836 C CA . GLU A 1 104 ? 5.582 -6.793 2.160 1.00 43.50 104 GLU A CA 1
ATOM 837 C C . GLU A 1 104 ? 6.091 -5.383 1.798 1.00 43.50 104 GLU A C 1
ATOM 839 O O . GLU A 1 104 ? 6.952 -4.838 2.477 1.00 43.50 104 GLU A O 1
ATOM 844 N N . ILE A 1 105 ? 5.473 -4.703 0.826 1.00 42.94 105 ILE A N 1
ATOM 845 C CA . ILE A 1 105 ? 5.851 -3.334 0.432 1.00 42.94 105 ILE A CA 1
ATOM 846 C C . ILE A 1 105 ? 5.464 -2.333 1.536 1.00 42.94 105 ILE A C 1
ATOM 848 O O . ILE A 1 105 ? 4.307 -1.942 1.667 1.00 42.94 105 ILE A O 1
ATOM 852 N N . LEU A 1 106 ? 6.408 -2.004 2.414 1.00 44.62 106 LEU A N 1
ATOM 853 C CA . LEU A 1 106 ? 6.312 -0.923 3.412 1.00 44.62 106 LEU A CA 1
ATOM 854 C C . LEU A 1 106 ? 7.242 0.251 3.061 1.00 44.62 106 LEU A C 1
ATOM 856 O O . LEU A 1 106 ? 6.982 1.384 3.450 1.00 44.62 106 LEU A O 1
ATOM 860 N N . ARG A 1 107 ? 8.274 0.009 2.244 1.00 34.53 107 ARG A N 1
ATOM 861 C CA . ARG A 1 107 ? 9.379 0.957 2.038 1.00 34.53 107 ARG A CA 1
ATOM 862 C C . ARG A 1 107 ? 9.021 2.208 1.226 1.00 34.53 107 ARG A C 1
ATOM 864 O O . ARG A 1 107 ? 9.583 3.266 1.469 1.00 34.53 107 ARG A O 1
ATOM 871 N N . LEU A 1 108 ? 8.071 2.115 0.289 1.00 42.06 108 LEU A N 1
ATOM 872 C CA . LEU A 1 108 ? 7.565 3.280 -0.462 1.00 42.06 108 LEU A CA 1
ATOM 873 C C . LEU A 1 108 ? 6.541 4.099 0.342 1.00 42.06 108 LEU A C 1
ATOM 875 O O . LEU A 1 108 ? 6.429 5.309 0.160 1.00 42.06 108 LEU A O 1
ATOM 879 N N . LEU A 1 109 ? 5.825 3.448 1.262 1.00 50.28 109 LEU A N 1
ATOM 880 C CA . LEU A 1 109 ? 4.797 4.077 2.085 1.00 50.28 109 LEU A CA 1
ATOM 881 C C . LEU A 1 109 ? 5.384 5.033 3.120 1.00 50.28 109 LEU A C 1
ATOM 883 O O . LEU A 1 109 ? 4.779 6.066 3.366 1.00 50.28 109 LEU A O 1
ATOM 887 N N . GLU A 1 110 ? 6.553 4.748 3.695 1.00 48.56 110 GLU A N 1
ATOM 888 C CA . GLU A 1 110 ? 7.180 5.635 4.688 1.00 48.56 110 GLU A CA 1
ATOM 889 C C . GLU A 1 110 ? 7.391 7.059 4.155 1.00 48.56 110 GLU A C 1
ATOM 891 O O . GLU A 1 110 ? 7.063 8.025 4.840 1.00 48.56 110 GLU A O 1
ATOM 896 N N . CYS A 1 111 ? 7.846 7.210 2.904 1.00 52.16 111 CYS A N 1
ATOM 897 C CA . CYS A 1 111 ? 8.025 8.524 2.280 1.00 52.16 111 CYS A CA 1
ATOM 898 C C . CYS A 1 111 ? 6.687 9.269 2.122 1.00 52.16 111 CYS A C 1
ATOM 900 O O . CYS A 1 111 ? 6.587 10.454 2.458 1.00 52.16 111 CYS A O 1
ATOM 902 N N . TYR A 1 112 ? 5.652 8.552 1.678 1.00 56.28 112 TYR A N 1
ATOM 903 C CA . TYR A 1 112 ? 4.297 9.080 1.535 1.00 56.28 112 TYR A CA 1
ATOM 904 C C . TYR A 1 112 ? 3.701 9.475 2.895 1.00 56.28 112 TYR A C 1
ATOM 906 O O . TYR A 1 112 ? 3.173 10.573 3.048 1.00 56.28 112 TYR A O 1
ATOM 914 N N . LEU A 1 113 ? 3.871 8.628 3.913 1.00 57.81 113 LEU A N 1
ATOM 915 C CA . LEU A 1 113 ? 3.441 8.860 5.292 1.00 57.81 113 LEU A CA 1
ATOM 916 C C . LEU A 1 113 ? 4.128 10.086 5.899 1.00 57.81 113 LEU A C 1
ATOM 918 O O . LEU A 1 113 ? 3.465 10.903 6.534 1.00 57.81 113 LEU A O 1
ATOM 922 N N . SER A 1 114 ? 5.435 10.258 5.691 1.00 59.28 114 SER A N 1
ATOM 923 C CA . SER A 1 114 ? 6.160 11.445 6.160 1.00 59.28 114 SER A CA 1
ATOM 924 C C . SER A 1 114 ? 5.717 12.725 5.449 1.00 59.28 114 SER A C 1
ATOM 926 O O . SER A 1 114 ? 5.658 13.782 6.075 1.00 59.28 114 SER A O 1
ATOM 928 N N . HIS A 1 115 ? 5.428 12.679 4.144 1.00 62.25 115 HIS A N 1
ATOM 929 C CA . HIS A 1 115 ? 4.886 13.836 3.423 1.00 62.25 115 HIS A CA 1
ATOM 930 C C . HIS A 1 115 ? 3.460 14.172 3.890 1.00 62.25 115 HIS A C 1
ATOM 932 O O . HIS A 1 115 ? 3.173 15.323 4.198 1.00 62.25 115 HIS A O 1
ATOM 938 N N . TRP A 1 116 ? 2.599 13.167 4.045 1.00 57.56 116 TRP A N 1
ATOM 939 C CA . TRP A 1 116 ? 1.211 13.339 4.475 1.00 57.56 116 TRP A CA 1
ATOM 940 C C . TRP A 1 116 ? 1.087 13.836 5.926 1.00 57.56 116 TRP A C 1
ATOM 942 O O . TRP A 1 116 ? 0.349 14.782 6.186 1.00 57.56 116 TRP A O 1
ATOM 952 N N . ARG A 1 117 ? 1.885 13.297 6.863 1.00 59.62 117 ARG A N 1
ATOM 953 C CA . ARG A 1 117 ? 1.963 13.811 8.248 1.00 59.62 117 ARG A CA 1
ATOM 954 C C . ARG A 1 117 ? 2.348 15.293 8.302 1.00 59.62 117 ARG A C 1
ATOM 956 O O . ARG A 1 117 ? 1.865 16.005 9.171 1.00 59.62 117 ARG A O 1
ATOM 963 N N . ARG A 1 118 ? 3.191 15.765 7.374 1.00 58.88 118 ARG A N 1
ATOM 964 C CA . ARG A 1 118 ? 3.558 17.188 7.270 1.00 58.88 118 ARG A CA 1
ATOM 965 C C . ARG A 1 118 ? 2.407 18.064 6.780 1.00 58.88 118 ARG A C 1
ATOM 967 O O . ARG A 1 118 ? 2.332 19.209 7.196 1.00 58.88 118 ARG A O 1
ATOM 974 N N . GLN A 1 119 ? 1.518 17.539 5.938 1.00 55.59 119 GLN A N 1
ATOM 975 C CA . GLN A 1 119 ? 0.348 18.285 5.463 1.00 55.59 119 GLN A CA 1
ATOM 976 C C . GLN A 1 119 ? -0.769 18.393 6.512 1.00 55.59 119 GLN A C 1
ATOM 978 O O . GLN A 1 119 ? -1.555 19.324 6.441 1.00 55.59 119 GLN A O 1
ATOM 983 N N . GLN A 1 120 ? -0.838 17.475 7.483 1.00 50.44 120 GLN A N 1
ATOM 984 C CA . GLN A 1 120 ? -1.812 17.525 8.588 1.00 50.44 120 GLN A CA 1
ATOM 985 C C . GLN A 1 120 ? -1.359 18.389 9.779 1.00 50.44 120 GLN A C 1
ATOM 987 O O . GLN A 1 120 ? -2.132 18.605 10.705 1.00 50.44 120 GLN A O 1
ATOM 992 N N . ALA A 1 121 ? -0.104 18.850 9.777 1.00 46.50 121 ALA A N 1
ATOM 993 C CA . ALA A 1 121 ? 0.461 19.723 10.808 1.00 46.50 121 ALA A CA 1
ATOM 994 C C . ALA A 1 121 ? 0.350 21.227 10.464 1.00 46.50 121 ALA A C 1
ATOM 996 O O . ALA A 1 121 ? 0.965 22.050 11.144 1.00 46.50 121 ALA A O 1
ATOM 997 N N . LEU A 1 122 ? -0.397 21.566 9.407 1.00 39.94 122 LEU A N 1
ATOM 998 C CA . LEU A 1 122 ? -0.770 22.919 8.976 1.00 39.94 122 LEU A CA 1
ATOM 999 C C . LEU A 1 122 ? -2.284 23.093 9.129 1.00 39.94 122 LEU A C 1
ATOM 1001 O O . LEU A 1 122 ? -2.698 24.220 9.474 1.00 39.94 122 LEU A O 1
#

pLDDT: mean 72.44, std 17.03, range [34.53, 93.25]

InterPro domains:
  IPR004802 tRNA pseudouridine synthase B family [PTHR23127] (28-91)
  IPR012960 Dyskerin-like [PF08068] (33-68)
  IPR012960 Dyskerin-like [SM01136] (21-68)
  IPR020103 Pseudouridine synthase, catalytic domain superfamily [SSF55120] (16-88)
  IPR036974 PUA domain superfamily [G3DSA:2.30.130.10] (28-43)

Secondary structure (DSSP, 8-state):
--HHHHHHHIIIIIIHHHT----------PPP-TTS---GGG--HHHHHHHEEEEE-PPSSS-HHHHHHHHHHHTT-S-EEES------SSTT---EEEEESSS--HHHHHHHHHHHHHTT-

Radius of gyration: 17.14 Å; chains: 1; bounding box: 38×37×42 Å

Foldseek 3Di:
DDPVVVVCCCVVPPCVVLVHDDDDDDDDPDDDDPVPDDDPVPDDPLCCQAAHKDWAWDDQDDFLVVVLVVSCVVSVAPDKDWLDGPPRDPDDQPTTIIIRRHDDPNPSVVSVVVSVVVVSVD